Protein AF-A0A2I2FGB1-F1 (afdb_monomer_lite)

pLDDT: mean 71.8, std 16.74, range [34.5, 94.31]

Radius of gyration: 20.88 Å; chains: 1; bounding box: 56×45×46 Å

Foldseek 3Di:
DDDDDDDDPPPPPDPPALDDDPPRDDADWDQALVRHIDGDDPVRVVVVVVLVVVQVVCVVVVHPDDRDDPRPDPNPDDDDPDDDPDVVVVVVVVVPPDD

Secondary structure (DSSP, 8-state):
---------------S-SSPPTTS--S-EEE-TTSSEEEPPHHHHHHHHHHHHHHHHHHHTT--PPP--TT-----SS-PPP-PPPHHHHHHHHH----

Structure (mmCIF, N/CA/C/O backbone):
data_AF-A0A2I2FGB1-F1
#
_entry.id   AF-A0A2I2FGB1-F1
#
loop_
_atom_site.group_PDB
_atom_site.id
_atom_site.type_symbol
_atom_site.label_atom_id
_atom_site.label_alt_id
_atom_site.label_comp_id
_atom_site.label_asym_id
_atom_site.label_entity_id
_atom_site.label_seq_id
_atom_site.pdbx_PDB_ins_code
_atom_site.Cartn_x
_atom_site.Cartn_y
_atom_site.Cartn_z
_atom_site.occupancy
_atom_site.B_iso_or_equiv
_atom_site.auth_seq_id
_atom_site.auth_comp_id
_atom_site.auth_as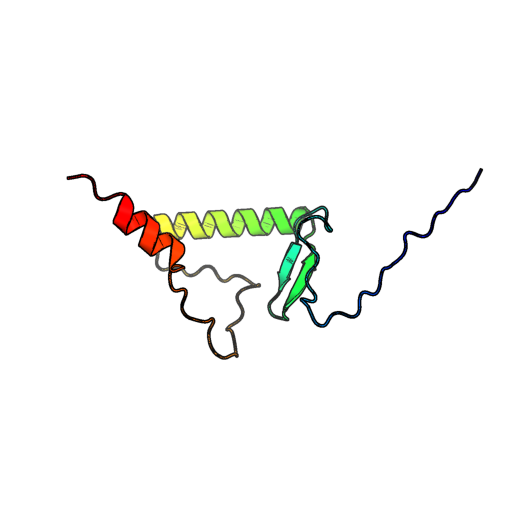ym_id
_atom_site.auth_atom_id
_atom_site.pdbx_PDB_model_num
ATOM 1 N N . MET A 1 1 ? 36.897 -5.596 -20.324 1.00 38.62 1 MET A N 1
ATOM 2 C CA . MET A 1 1 ? 35.875 -6.652 -20.180 1.00 38.62 1 MET A CA 1
ATOM 3 C C . MET A 1 1 ? 34.542 -5.966 -19.926 1.00 38.62 1 MET A C 1
ATOM 5 O O . MET A 1 1 ? 34.297 -5.559 -18.803 1.00 38.62 1 MET A O 1
ATOM 9 N N . LEU A 1 2 ? 33.739 -5.738 -20.966 1.00 42.34 2 LEU A N 1
ATOM 10 C CA . LEU A 1 2 ? 32.375 -5.214 -20.839 1.00 42.34 2 LEU A CA 1
ATOM 11 C C . LEU A 1 2 ? 31.452 -6.259 -21.465 1.00 42.34 2 LEU A C 1
ATOM 13 O O . LEU A 1 2 ? 31.461 -6.426 -22.680 1.00 42.34 2 LEU A O 1
ATOM 17 N N . SER A 1 3 ? 30.714 -6.992 -20.634 1.00 34.50 3 SER A N 1
ATOM 18 C CA . SER A 1 3 ? 29.647 -7.886 -21.084 1.00 34.50 3 SER A CA 1
ATOM 19 C C . SER A 1 3 ? 28.336 -7.330 -20.555 1.00 34.50 3 SER A C 1
ATOM 21 O O . SER A 1 3 ? 27.907 -7.663 -19.454 1.00 34.50 3 SER A O 1
ATOM 23 N N . THR A 1 4 ? 27.730 -6.426 -21.317 1.00 46.62 4 THR A N 1
ATOM 24 C CA . THR A 1 4 ? 26.358 -5.984 -21.073 1.00 46.62 4 THR A CA 1
ATOM 25 C C . THR A 1 4 ? 25.447 -6.931 -21.839 1.00 46.62 4 THR A C 1
ATOM 27 O O . THR A 1 4 ? 25.316 -6.823 -23.055 1.00 46.62 4 THR A O 1
ATOM 30 N N . SER A 1 5 ? 24.858 -7.894 -21.136 1.00 42.38 5 SER A N 1
ATOM 31 C CA . SER A 1 5 ?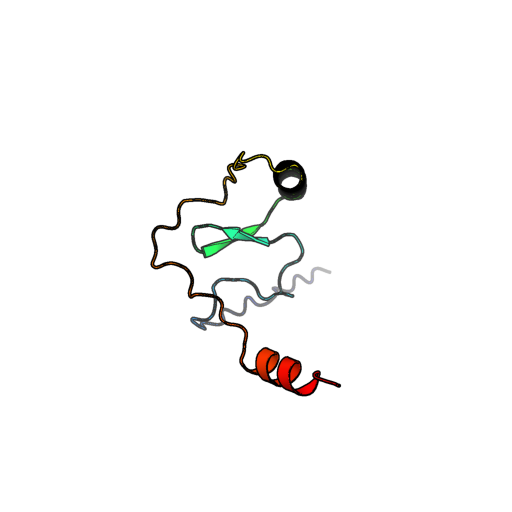 23.800 -8.737 -21.689 1.00 42.38 5 SER A CA 1
ATOM 32 C C . SER A 1 5 ? 22.484 -7.952 -21.663 1.00 42.38 5 SER A C 1
ATOM 34 O O . SER A 1 5 ? 22.061 -7.551 -20.577 1.00 42.38 5 SER A O 1
ATOM 36 N N . PRO A 1 6 ? 21.806 -7.721 -22.798 1.00 49.62 6 PRO A N 1
ATOM 37 C CA . PRO A 1 6 ? 20.429 -7.258 -22.772 1.00 49.62 6 PRO A CA 1
ATOM 38 C C . PRO A 1 6 ? 19.537 -8.448 -22.401 1.00 49.62 6 PRO A C 1
ATOM 40 O O . PRO A 1 6 ? 19.352 -9.365 -23.201 1.00 49.62 6 PRO A O 1
ATOM 43 N N . SER A 1 7 ? 19.004 -8.460 -21.175 1.00 43.84 7 SER A N 1
ATOM 44 C CA . SER A 1 7 ? 17.919 -9.380 -20.825 1.00 43.84 7 SER A CA 1
ATOM 45 C C . SER A 1 7 ? 16.722 -9.075 -21.718 1.00 43.84 7 SER A C 1
ATOM 47 O O . SER A 1 7 ? 16.147 -7.989 -21.691 1.00 43.84 7 SER A O 1
ATOM 49 N N . SER A 1 8 ? 16.399 -10.061 -22.542 1.00 41.62 8 SER A N 1
ATOM 50 C CA . SER A 1 8 ? 15.254 -10.151 -23.431 1.00 41.62 8 SER A CA 1
ATOM 51 C C . SER A 1 8 ? 13.955 -9.761 -22.722 1.00 41.62 8 SER A C 1
ATOM 53 O O . SER A 1 8 ? 13.437 -10.524 -21.910 1.00 41.62 8 SER A O 1
ATOM 55 N N . MET A 1 9 ? 13.406 -8.596 -23.074 1.00 46.56 9 MET A N 1
ATOM 56 C CA . MET A 1 9 ? 11.989 -8.294 -22.881 1.00 46.56 9 MET A CA 1
ATOM 57 C C . MET A 1 9 ? 11.196 -9.237 -23.786 1.00 46.56 9 MET A C 1
ATOM 59 O O . MET A 1 9 ? 11.011 -8.973 -24.973 1.00 46.56 9 MET A O 1
ATOM 63 N N . SER A 1 10 ? 10.759 -10.368 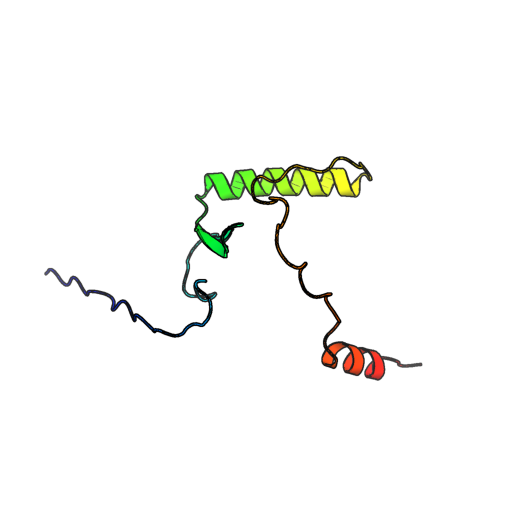-23.241 1.00 41.34 10 SER A N 1
ATOM 64 C CA . SER A 1 10 ? 9.727 -11.193 -23.854 1.00 41.34 10 SER A CA 1
ATOM 65 C C . SER A 1 10 ? 8.408 -10.426 -23.793 1.00 41.34 10 SER A C 1
ATOM 67 O O . SER A 1 10 ? 7.659 -10.487 -22.820 1.00 41.34 10 SER A O 1
ATOM 69 N N . THR A 1 11 ? 8.114 -9.685 -24.860 1.00 47.53 11 THR A N 1
ATOM 70 C CA . THR A 1 11 ? 6.779 -9.174 -25.178 1.00 47.53 11 THR A CA 1
ATOM 71 C C . THR A 1 11 ? 5.871 -10.344 -25.553 1.00 47.53 11 THR A C 1
ATOM 73 O O . THR A 1 11 ? 5.512 -10.551 -26.711 1.00 47.53 11 THR A O 1
ATOM 76 N N . SER A 1 12 ? 5.490 -11.137 -24.553 1.00 41.00 12 SER A N 1
ATOM 77 C CA . SER A 1 12 ? 4.406 -12.102 -24.688 1.00 41.00 12 SER A CA 1
ATOM 78 C C . SER A 1 12 ? 3.095 -11.332 -24.780 1.00 41.00 12 SER A C 1
ATOM 80 O O . SER A 1 12 ? 2.493 -10.941 -23.784 1.00 41.00 12 SER A O 1
ATOM 82 N N . THR A 1 13 ? 2.672 -11.100 -26.018 1.00 43.09 13 THR A N 1
ATOM 83 C CA . THR A 1 13 ? 1.327 -10.683 -26.410 1.00 43.09 13 THR A CA 1
ATOM 84 C C . THR A 1 13 ? 0.360 -11.816 -26.078 1.00 43.09 13 THR A C 1
ATOM 86 O O . THR A 1 13 ? -0.022 -12.627 -26.913 1.00 43.09 13 THR A O 1
ATOM 89 N N . ASN A 1 14 ? -0.011 -11.895 -24.808 1.00 40.94 14 ASN A N 1
ATOM 90 C CA . ASN A 1 14 ? -1.142 -12.665 -24.332 1.00 40.94 14 ASN A CA 1
ATOM 91 C C . ASN A 1 14 ? -2.022 -11.652 -23.602 1.00 40.94 14 ASN A C 1
ATOM 93 O O . ASN A 1 14 ? -1.532 -10.929 -22.738 1.00 40.94 14 ASN A O 1
ATOM 97 N N . MET A 1 15 ? -3.303 -11.552 -23.953 1.00 42.28 15 MET A N 1
ATOM 98 C CA . MET A 1 15 ? -4.287 -10.713 -23.248 1.00 42.28 15 MET A CA 1
ATOM 99 C C . MET A 1 15 ? -4.627 -11.348 -21.882 1.00 42.28 15 MET A C 1
ATOM 101 O O . MET A 1 15 ? -5.785 -11.587 -21.553 1.00 42.28 15 MET A O 1
ATOM 105 N N . ALA A 1 16 ? -3.594 -11.699 -21.119 1.00 45.09 16 ALA A N 1
ATOM 106 C CA . ALA A 1 16 ? -3.609 -12.427 -19.867 1.00 45.09 16 ALA A CA 1
ATOM 107 C C . ALA A 1 16 ? -2.876 -11.555 -18.846 1.00 45.09 16 ALA A C 1
ATOM 109 O O . ALA A 1 16 ? -1.656 -11.471 -18.882 1.00 45.09 16 ALA A O 1
ATOM 110 N N . SER A 1 17 ? -3.661 -10.860 -18.015 1.00 54.31 17 SER A N 1
ATOM 111 C CA . SER A 1 17 ? -3.255 -10.023 -16.875 1.00 54.31 17 SER A CA 1
ATOM 112 C C . SER A 1 17 ? -2.020 -9.138 -17.098 1.00 54.31 17 SER A C 1
ATOM 114 O O . SER A 1 17 ? -0.889 -9.599 -17.025 1.00 54.31 17 SER A O 1
ATOM 116 N N . THR A 1 18 ? -2.221 -7.823 -17.188 1.00 66.19 18 THR A N 1
ATOM 117 C CA . THR A 1 18 ? -1.180 -6.773 -17.085 1.00 66.19 18 THR A CA 1
ATOM 118 C C . THR A 1 18 ? -0.407 -6.769 -15.753 1.00 66.19 18 THR A C 1
ATOM 120 O O . THR A 1 18 ? 0.313 -5.820 -15.451 1.00 66.19 18 THR A O 1
ATOM 123 N N . LEU A 1 19 ? -0.586 -7.800 -14.929 1.00 73.69 19 LEU A N 1
ATOM 124 C CA . LEU A 1 19 ? 0.025 -7.958 -13.626 1.00 73.69 19 LEU A CA 1
ATOM 125 C C . LEU A 1 19 ? 1.264 -8.850 -13.761 1.00 73.69 19 LEU A C 1
ATOM 127 O O . LEU A 1 19 ? 1.170 -9.908 -14.389 1.00 73.69 19 LEU A O 1
ATOM 131 N N . PRO A 1 20 ? 2.404 -8.454 -13.171 1.00 74.56 20 PRO A N 1
ATOM 132 C CA . PRO A 1 20 ? 3.582 -9.306 -13.086 1.00 74.56 20 PRO A CA 1
ATOM 133 C C . PRO A 1 20 ? 3.238 -10.664 -12.467 1.00 74.56 20 PRO A C 1
ATOM 135 O O . PRO A 1 20 ? 2.400 -10.748 -11.562 1.00 74.56 20 PRO A O 1
ATOM 138 N N . GLY A 1 21 ? 3.897 -11.730 -12.924 1.00 78.44 21 GLY A N 1
ATOM 139 C CA . GLY A 1 21 ? 3.825 -13.016 -12.246 1.00 78.44 21 GLY A CA 1
ATOM 140 C C . GLY A 1 21 ? 4.403 -12.920 -10.832 1.00 78.44 21 GLY A C 1
ATOM 141 O O . GLY A 1 21 ? 5.228 -12.060 -10.531 1.00 78.44 21 GLY A O 1
ATOM 142 N N . TYR A 1 22 ? 3.988 -13.833 -9.950 1.00 76.69 22 TYR A N 1
ATOM 143 C CA . TYR A 1 22 ? 4.372 -13.817 -8.529 1.00 76.69 22 TYR A CA 1
ATOM 144 C C . TYR A 1 22 ? 5.894 -13.814 -8.297 1.00 76.69 22 TYR A C 1
ATOM 146 O O . TYR A 1 22 ? 6.365 -13.222 -7.334 1.00 76.69 22 TYR A O 1
ATOM 154 N N . ASN A 1 23 ? 6.659 -14.456 -9.187 1.00 83.31 23 ASN A N 1
ATOM 155 C CA . ASN A 1 23 ? 8.119 -14.555 -9.090 1.00 83.31 23 ASN A CA 1
ATOM 156 C C . ASN A 1 23 ? 8.868 -13.516 -9.941 1.00 83.31 23 ASN A C 1
ATOM 158 O O . ASN A 1 23 ? 10.096 -13.494 -9.918 1.00 83.31 23 ASN A O 1
ATOM 162 N N . ASP A 1 24 ? 8.159 -12.674 -10.695 1.00 81.00 24 ASP A N 1
ATOM 163 C CA . ASP A 1 24 ? 8.777 -11.752 -11.658 1.00 81.00 24 ASP A CA 1
ATOM 164 C C . ASP A 1 24 ? 9.165 -10.409 -11.019 1.00 81.00 24 ASP A C 1
ATOM 166 O O . ASP A 1 24 ? 9.777 -9.557 -11.663 1.00 81.00 24 ASP A O 1
ATOM 170 N N . VAL A 1 25 ? 8.811 -10.205 -9.748 1.00 79.69 25 VAL A N 1
ATOM 171 C CA . VAL A 1 25 ? 8.998 -8.946 -9.027 1.00 79.69 25 VAL A CA 1
ATOM 172 C C . VAL A 1 25 ? 9.618 -9.176 -7.658 1.00 79.69 25 VAL A C 1
ATOM 174 O O . VAL A 1 25 ? 9.179 -10.011 -6.876 1.00 79.69 25 VAL A O 1
ATOM 177 N N . SER A 1 26 ? 10.665 -8.404 -7.373 1.00 74.94 26 SER A N 1
ATOM 178 C CA . SER A 1 26 ? 11.286 -8.308 -6.053 1.00 74.94 26 SER A CA 1
ATOM 179 C C . SER A 1 26 ? 10.806 -7.018 -5.386 1.00 74.94 26 SER A C 1
ATOM 181 O O . SER A 1 26 ? 11.077 -5.937 -5.903 1.00 74.94 26 SER A O 1
ATOM 183 N N . GLY A 1 27 ? 10.087 -7.128 -4.267 1.00 83.25 27 GLY A N 1
ATOM 184 C CA . GLY A 1 27 ? 9.531 -5.991 -3.517 1.00 83.25 27 GLY A CA 1
ATOM 185 C C . GLY A 1 27 ? 8.003 -6.016 -3.399 1.00 83.25 27 GLY A C 1
ATOM 186 O O . GLY A 1 27 ? 7.340 -6.902 -3.939 1.00 83.25 27 GLY A O 1
ATOM 187 N N . ALA A 1 28 ? 7.441 -5.050 -2.670 1.00 86.25 28 ALA A N 1
ATOM 188 C CA . ALA A 1 28 ? 6.001 -4.944 -2.466 1.00 86.25 28 ALA A CA 1
ATOM 189 C C . ALA A 1 28 ? 5.308 -4.311 -3.683 1.00 86.25 28 ALA A C 1
ATOM 191 O O . ALA A 1 28 ? 5.496 -3.134 -4.001 1.00 86.25 28 ALA A O 1
ATOM 192 N N . VAL A 1 29 ? 4.473 -5.107 -4.352 1.00 88.38 29 VAL A N 1
ATOM 193 C CA . VAL A 1 29 ? 3.645 -4.677 -5.483 1.00 88.38 29 VAL A CA 1
ATOM 194 C C . VAL A 1 29 ? 2.183 -4.853 -5.117 1.00 88.38 29 VAL A C 1
ATOM 196 O O . VAL A 1 29 ? 1.771 -5.909 -4.635 1.00 88.38 29 VAL A O 1
ATOM 199 N N . ILE A 1 30 ? 1.391 -3.820 -5.372 1.00 86.69 30 ILE A N 1
ATOM 200 C CA . ILE A 1 30 ? -0.063 -3.862 -5.235 1.00 86.69 30 ILE A CA 1
ATOM 201 C C . ILE A 1 30 ? -0.722 -3.629 -6.589 1.00 86.69 30 ILE A C 1
ATOM 203 O O . ILE A 1 30 ? -0.099 -3.127 -7.520 1.00 86.69 30 ILE A O 1
ATOM 207 N N . VAL A 1 31 ? -2.005 -3.959 -6.688 1.00 83.50 31 VAL A N 1
ATOM 208 C CA . VAL A 1 31 ? -2.839 -3.542 -7.817 1.00 83.50 31 VAL A CA 1
ATOM 209 C C . VAL A 1 31 ? -3.575 -2.281 -7.400 1.00 83.50 31 VAL A C 1
ATOM 211 O O . VAL A 1 31 ? -4.308 -2.306 -6.410 1.00 83.50 31 VAL A O 1
ATOM 214 N N . ASP A 1 32 ? -3.356 -1.186 -8.120 1.00 80.62 32 ASP A N 1
ATOM 215 C CA . ASP A 1 32 ? -4.046 0.071 -7.844 1.00 80.62 32 ASP A CA 1
ATOM 216 C C . ASP A 1 32 ? -5.469 0.067 -8.438 1.00 80.62 32 ASP A C 1
ATOM 218 O O . ASP A 1 32 ? -5.863 -0.837 -9.181 1.00 80.62 32 ASP A O 1
ATOM 222 N N . TRP A 1 33 ? -6.272 1.082 -8.116 1.00 74.69 33 TRP A N 1
ATOM 223 C CA . TRP A 1 33 ? -7.667 1.209 -8.565 1.00 74.69 33 TRP A CA 1
ATOM 224 C C . TRP A 1 33 ? -7.832 1.171 -10.094 1.00 74.69 33 TRP A C 1
ATOM 226 O O . TRP A 1 33 ? -8.894 0.800 -10.592 1.00 74.69 33 TRP A O 1
ATOM 236 N N . ASN A 1 34 ? -6.797 1.555 -10.844 1.00 78.12 34 ASN A N 1
ATOM 237 C CA . ASN A 1 34 ? -6.763 1.520 -12.308 1.00 78.12 34 ASN A CA 1
ATOM 238 C C . ASN A 1 34 ? -6.445 0.119 -12.873 1.00 78.12 34 ASN A C 1
ATOM 240 O O . ASN A 1 34 ? -6.357 -0.041 -14.089 1.00 78.12 34 ASN A O 1
ATOM 244 N N . GLY A 1 35 ? -6.267 -0.889 -12.012 1.00 77.56 35 GLY A N 1
ATOM 245 C CA . GLY A 1 35 ? -5.926 -2.258 -12.395 1.00 77.56 35 GLY A CA 1
ATOM 246 C C . GLY A 1 35 ? -4.462 -2.449 -12.800 1.00 77.56 35 GLY A C 1
ATOM 247 O O . GLY A 1 35 ? -4.103 -3.527 -13.279 1.00 77.56 35 GLY A O 1
ATOM 248 N N . LEU A 1 36 ? -3.619 -1.427 -12.630 1.00 82.62 36 LEU A N 1
ATOM 249 C CA . LEU A 1 36 ? -2.199 -1.481 -12.953 1.00 82.62 36 LEU A CA 1
ATOM 250 C C . LEU A 1 36 ? -1.367 -1.819 -11.709 1.00 82.62 36 LEU A C 1
ATOM 252 O O . LEU A 1 36 ? -1.754 -1.475 -10.587 1.00 82.62 36 LEU A O 1
ATOM 256 N N . PRO A 1 37 ? -0.221 -2.495 -11.890 1.00 85.94 37 PRO A N 1
ATOM 257 C CA . PRO A 1 37 ? 0.708 -2.736 -10.799 1.00 85.94 37 PRO A CA 1
ATOM 258 C C . PRO A 1 37 ? 1.313 -1.410 -10.318 1.00 85.94 37 PRO A C 1
ATOM 260 O O . PRO A 1 37 ? 1.847 -0.635 -11.112 1.00 85.94 37 PRO A O 1
ATOM 263 N N . HIS A 1 38 ? 1.260 -1.173 -9.010 1.00 86.75 38 HIS A N 1
ATOM 264 C CA . HIS A 1 38 ? 1.926 -0.066 -8.331 1.00 86.75 38 HIS A CA 1
ATOM 265 C C . HIS A 1 38 ? 3.002 -0.622 -7.401 1.00 86.75 38 HIS A C 1
ATOM 267 O O . HIS A 1 38 ? 2.733 -1.473 -6.549 1.00 86.75 38 HIS A O 1
ATOM 273 N N . PHE A 1 39 ? 4.231 -0.161 -7.607 1.00 89.88 39 PHE A N 1
ATOM 274 C CA . PHE A 1 39 ? 5.407 -0.584 -6.857 1.00 89.88 39 PHE A CA 1
ATOM 275 C C . PHE A 1 39 ? 5.607 0.367 -5.691 1.00 89.88 39 PHE A C 1
ATOM 277 O O . PHE A 1 39 ? 5.802 1.564 -5.898 1.00 89.88 39 PHE A O 1
ATOM 284 N N . LEU A 1 40 ? 5.567 -0.173 -4.479 1.00 89.62 40 LEU A N 1
ATOM 285 C CA . LEU A 1 40 ? 5.728 0.631 -3.281 1.00 89.62 40 LEU A CA 1
ATOM 286 C C . LEU A 1 40 ? 7.209 0.908 -3.033 1.00 89.62 40 LEU A C 1
ATOM 288 O O . LEU A 1 40 ? 8.061 0.028 -3.177 1.00 89.62 40 LEU A O 1
ATOM 292 N N . SER A 1 41 ? 7.516 2.134 -2.617 1.00 92.25 41 SER A N 1
ATOM 293 C CA . SER A 1 41 ? 8.813 2.409 -1.991 1.00 92.25 41 SER A CA 1
ATOM 294 C C . SER A 1 41 ? 8.879 1.770 -0.591 1.00 92.25 41 SER A C 1
ATOM 296 O O . SER A 1 41 ? 7.829 1.582 0.026 1.00 92.25 41 SER A O 1
ATOM 298 N N . PRO A 1 42 ? 10.074 1.483 -0.036 1.00 92.56 42 PRO A N 1
ATOM 299 C CA . PRO A 1 42 ? 10.191 0.919 1.313 1.00 92.56 42 PRO A CA 1
ATOM 300 C C . PRO A 1 42 ? 9.469 1.748 2.386 1.00 92.56 42 PRO A C 1
ATOM 302 O O . PRO A 1 42 ? 8.777 1.196 3.234 1.00 92.56 42 PRO A O 1
ATOM 305 N N . GLN A 1 43 ? 9.560 3.081 2.303 1.00 93.94 43 GLN A N 1
ATOM 306 C CA . GLN A 1 43 ? 8.858 3.975 3.229 1.00 93.94 43 GLN A CA 1
ATOM 307 C C . GLN A 1 43 ? 7.337 3.896 3.055 1.00 93.94 43 GLN A C 1
ATOM 309 O O . GLN A 1 43 ? 6.598 3.828 4.030 1.00 93.94 43 GLN A O 1
ATOM 314 N N . GLU A 1 44 ? 6.860 3.871 1.808 1.00 91.38 44 GLU A N 1
ATOM 315 C CA . GLU A 1 44 ? 5.429 3.762 1.515 1.00 91.38 44 GLU A CA 1
ATOM 316 C C . GLU A 1 44 ? 4.846 2.432 2.013 1.00 91.38 44 GLU A C 1
ATOM 318 O O . GLU A 1 44 ? 3.721 2.392 2.512 1.00 91.38 44 GLU A O 1
ATOM 323 N N . GLU A 1 45 ? 5.603 1.338 1.910 1.00 92.06 45 GLU A N 1
ATOM 324 C CA . GLU A 1 45 ? 5.219 0.042 2.470 1.00 92.06 45 GLU A CA 1
ATOM 325 C C . GLU A 1 45 ? 5.066 0.108 3.999 1.00 92.06 45 GLU A C 1
ATOM 327 O O . GLU A 1 45 ? 4.048 -0.344 4.537 1.00 92.06 45 GLU A O 1
ATOM 332 N N . GLU A 1 46 ? 6.032 0.710 4.697 1.00 94.25 46 GLU A N 1
ATOM 333 C CA . GLU A 1 46 ? 5.991 0.889 6.153 1.00 94.25 46 GLU A CA 1
ATOM 334 C C . GLU A 1 46 ? 4.805 1.752 6.596 1.00 94.25 46 GLU A C 1
ATOM 336 O O . GLU A 1 46 ? 4.044 1.356 7.487 1.00 94.25 46 GLU A O 1
ATOM 341 N N . ASP A 1 47 ? 4.591 2.889 5.938 1.00 92.62 47 ASP A N 1
ATOM 342 C CA . ASP A 1 47 ? 3.502 3.811 6.258 1.00 92.62 47 ASP A CA 1
ATOM 343 C C . ASP A 1 47 ? 2.137 3.120 6.111 1.00 92.62 47 ASP A C 1
ATOM 345 O O . ASP A 1 47 ? 1.267 3.205 6.989 1.00 92.62 47 ASP A O 1
ATOM 349 N N . ARG A 1 48 ? 1.958 2.354 5.026 1.00 90.25 48 ARG A N 1
ATOM 350 C CA . ARG A 1 48 ? 0.734 1.578 4.778 1.00 90.25 48 ARG A CA 1
ATOM 351 C C . ARG A 1 48 ? 0.531 0.483 5.816 1.00 90.25 48 ARG A C 1
ATOM 353 O O . ARG A 1 48 ? -0.604 0.252 6.239 1.00 90.25 48 ARG A O 1
ATOM 360 N N . LYS A 1 49 ? 1.605 -0.182 6.242 1.00 91.94 49 LYS A N 1
ATOM 361 C CA . LYS A 1 49 ? 1.549 -1.200 7.295 1.00 91.94 49 LYS A CA 1
ATOM 362 C C . LYS A 1 49 ? 1.071 -0.596 8.614 1.00 91.94 49 LYS A C 1
ATOM 364 O O . LYS A 1 49 ? 0.138 -1.128 9.212 1.00 91.94 49 LYS A O 1
ATOM 369 N N . ILE A 1 50 ? 1.636 0.537 9.030 1.00 94.31 50 ILE A N 1
ATOM 370 C CA . ILE A 1 50 ? 1.240 1.234 10.265 1.00 94.31 50 ILE A CA 1
ATOM 371 C C . ILE A 1 50 ? -0.236 1.650 10.202 1.00 94.31 50 ILE A C 1
ATOM 373 O O . ILE A 1 50 ? -0.984 1.456 11.168 1.00 94.31 50 ILE A O 1
ATOM 377 N N . GLN A 1 51 ? -0.681 2.179 9.058 1.00 91.06 51 GLN A N 1
ATOM 378 C CA . GLN A 1 51 ? -2.077 2.561 8.853 1.00 91.06 51 GLN A CA 1
ATOM 379 C C . GLN A 1 51 ? -3.019 1.354 8.968 1.00 91.06 51 GLN A C 1
ATOM 381 O O . GLN A 1 51 ? -4.043 1.432 9.652 1.00 91.06 51 GLN A O 1
ATOM 386 N N . LEU A 1 52 ? -2.659 0.227 8.347 1.00 91.19 52 LEU A N 1
ATOM 387 C CA . LEU A 1 52 ? -3.443 -1.004 8.406 1.00 91.19 52 LEU A CA 1
ATOM 388 C C . LEU A 1 52 ? -3.503 -1.572 9.829 1.00 91.19 52 LEU A C 1
ATOM 390 O O . LEU A 1 52 ? -4.581 -1.925 10.301 1.00 91.19 52 LEU A O 1
ATOM 394 N N . GLU A 1 53 ? -2.377 -1.629 10.539 1.00 93.31 53 GLU A N 1
ATOM 395 C CA . GLU A 1 53 ? -2.327 -2.117 11.922 1.00 93.31 53 GLU A CA 1
ATOM 396 C C . GLU A 1 53 ? -3.205 -1.280 12.854 1.00 93.31 53 GLU A C 1
ATOM 398 O O . GLU A 1 53 ? -3.913 -1.820 13.710 1.00 93.31 53 GLU A O 1
ATOM 403 N N . ARG A 1 54 ? -3.199 0.046 12.677 1.00 91.25 54 ARG A N 1
ATOM 404 C CA . ARG A 1 54 ? -4.091 0.944 13.408 1.00 91.25 54 ARG A CA 1
ATOM 405 C C . ARG A 1 54 ? -5.559 0.645 13.103 1.00 91.25 54 ARG A C 1
ATOM 407 O O . ARG A 1 54 ? -6.328 0.468 14.046 1.00 91.25 54 ARG A O 1
ATOM 414 N N . ALA A 1 55 ? -5.919 0.533 11.826 1.00 89.75 55 ALA A N 1
ATOM 415 C CA . ALA A 1 55 ? -7.281 0.222 11.393 1.00 89.75 55 ALA A CA 1
ATOM 416 C C . ALA A 1 55 ? -7.780 -1.110 11.974 1.00 89.75 55 ALA A C 1
ATOM 418 O O . ALA A 1 55 ? -8.890 -1.201 12.500 1.00 89.75 55 ALA A O 1
ATOM 419 N N . VAL A 1 56 ? -6.936 -2.146 11.936 1.00 91.31 56 VAL A N 1
ATOM 420 C CA . VAL A 1 56 ? -7.242 -3.465 12.504 1.00 91.31 56 VAL A CA 1
ATOM 421 C C . VAL A 1 56 ? -7.455 -3.363 14.009 1.00 91.31 56 VAL A C 1
ATOM 423 O O . VAL A 1 56 ? -8.447 -3.883 14.514 1.00 91.31 56 VAL A O 1
ATOM 426 N N . ARG A 1 57 ? -6.575 -2.663 14.734 1.00 90.94 57 ARG A N 1
ATOM 427 C CA . ARG A 1 57 ? -6.703 -2.487 16.187 1.00 90.94 57 ARG A CA 1
ATOM 428 C C . ARG A 1 57 ? -8.000 -1.773 16.559 1.00 90.94 57 ARG A C 1
ATOM 430 O O . ARG A 1 57 ? -8.717 -2.239 17.440 1.00 90.94 57 ARG A O 1
ATOM 437 N N . GLU A 1 58 ? -8.320 -0.675 15.878 1.00 90.50 58 GLU A N 1
ATOM 438 C CA . GLU A 1 58 ? -9.563 0.072 16.099 1.00 90.50 58 GLU A CA 1
ATOM 439 C C . GLU A 1 58 ? -10.795 -0.805 15.818 1.00 90.50 58 GLU A C 1
ATOM 441 O O . GLU A 1 58 ? -11.733 -0.844 16.618 1.00 90.50 58 GLU A O 1
ATOM 446 N N . ARG A 1 59 ? -10.759 -1.596 14.738 1.00 87.31 59 ARG A N 1
ATOM 447 C CA . ARG A 1 59 ? -11.822 -2.549 14.401 1.00 87.31 59 ARG A CA 1
ATOM 448 C C . ARG A 1 59 ? -11.972 -3.657 15.444 1.00 87.31 59 ARG A C 1
ATOM 450 O O . ARG A 1 59 ? -13.098 -4.024 15.772 1.00 87.31 59 ARG A O 1
ATOM 457 N N . MET A 1 60 ? -10.864 -4.185 15.966 1.00 90.00 60 MET A N 1
ATOM 458 C CA . MET A 1 60 ? -10.866 -5.207 17.021 1.00 90.00 60 MET A CA 1
ATOM 459 C C . MET A 1 60 ? -11.432 -4.680 18.345 1.00 90.00 60 MET A C 1
ATOM 461 O O . MET A 1 60 ? -12.044 -5.443 19.085 1.00 90.00 60 MET A O 1
ATOM 465 N N . LEU A 1 61 ? -11.291 -3.381 18.617 1.00 91.31 61 LEU A N 1
ATOM 466 C CA . LEU A 1 61 ? -11.919 -2.696 19.754 1.00 91.31 61 LEU A CA 1
ATOM 467 C C . LEU A 1 61 ? -13.416 -2.402 19.535 1.00 91.31 61 LEU A C 1
ATOM 469 O O . LEU A 1 61 ? -14.070 -1.839 20.410 1.00 91.31 61 LEU A O 1
ATOM 473 N N . GLY A 1 62 ? -13.976 -2.780 18.382 1.00 88.69 62 GLY A N 1
ATOM 474 C CA . GLY A 1 62 ? -15.385 -2.570 18.057 1.00 88.69 62 GLY A CA 1
ATOM 475 C C . GLY A 1 62 ? -15.722 -1.140 17.637 1.00 88.69 62 GLY A C 1
ATOM 476 O O . GLY A 1 62 ? -16.902 -0.797 17.556 1.00 88.69 62 GLY A O 1
ATOM 477 N N . HIS A 1 63 ? -14.725 -0.300 17.347 1.00 81.50 63 HIS A N 1
ATOM 478 C CA . HIS A 1 63 ? -14.988 1.041 16.841 1.00 81.50 63 HIS A CA 1
ATOM 479 C C . HIS A 1 63 ? -15.587 0.967 15.426 1.00 81.50 63 HIS A C 1
ATOM 481 O O . HIS A 1 63 ? -15.169 0.167 14.584 1.00 81.50 63 HIS A O 1
ATOM 487 N N . SER A 1 64 ? -16.597 1.800 15.159 1.00 74.44 64 SER A N 1
ATOM 488 C CA . SER A 1 64 ? -17.210 1.938 13.832 1.00 74.44 64 SER A CA 1
ATOM 489 C C . SER A 1 64 ? -16.396 2.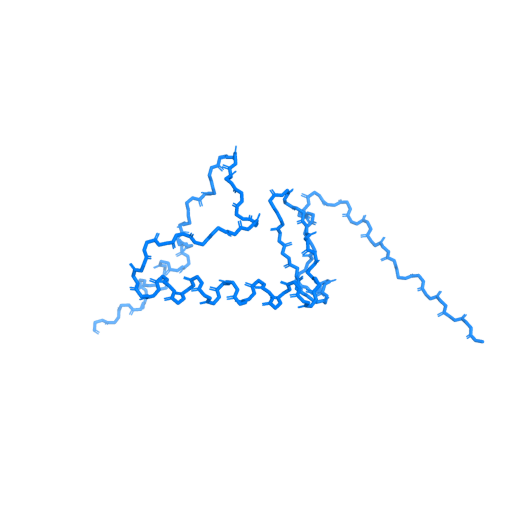822 12.885 1.00 74.44 64 SER A C 1
ATOM 491 O O . SER A 1 64 ? -16.817 3.020 11.745 1.00 74.44 64 SER A O 1
ATOM 493 N N . THR A 1 65 ? -15.255 3.358 13.331 1.00 75.81 65 THR A N 1
ATOM 494 C CA . THR A 1 65 ? -14.403 4.225 12.520 1.00 75.81 65 THR A CA 1
ATOM 495 C C . THR A 1 65 ? -13.931 3.464 11.288 1.00 75.81 65 THR A C 1
ATOM 497 O O . THR A 1 65 ? -13.253 2.440 11.391 1.00 75.81 65 THR A O 1
ATOM 500 N N . ARG A 1 66 ? -14.311 3.956 10.108 1.00 73.88 66 ARG A N 1
ATOM 501 C CA . ARG A 1 66 ? -13.740 3.490 8.848 1.00 73.88 66 ARG A CA 1
ATOM 502 C C . ARG A 1 66 ? -12.424 4.231 8.661 1.00 73.88 66 ARG A C 1
ATOM 504 O O . ARG A 1 66 ? -12.400 5.457 8.693 1.00 73.88 66 ARG A O 1
ATOM 511 N N . THR A 1 67 ? -11.329 3.493 8.536 1.00 77.94 67 THR A N 1
ATOM 512 C CA . THR A 1 67 ? -10.059 4.087 8.125 1.00 77.94 67 THR A CA 1
ATOM 513 C C . THR A 1 67 ? -10.126 4.322 6.626 1.00 77.94 67 THR A C 1
ATOM 515 O O . THR A 1 67 ? -10.306 3.369 5.874 1.00 77.94 67 THR A O 1
ATOM 518 N N . ASP A 1 68 ? -10.001 5.577 6.205 1.00 79.19 68 ASP A N 1
ATOM 519 C CA . ASP A 1 68 ? -9.983 5.921 4.788 1.00 79.19 68 ASP A CA 1
ATOM 520 C C . ASP A 1 68 ? -8.628 5.539 4.195 1.00 79.19 68 ASP A C 1
ATOM 522 O O . ASP A 1 68 ? -7.590 6.145 4.484 1.00 79.19 68 ASP A O 1
ATOM 526 N N . PHE A 1 69 ? -8.635 4.504 3.365 1.00 79.56 69 PHE A N 1
ATOM 527 C CA . PHE A 1 69 ? -7.465 4.109 2.608 1.00 79.56 69 PHE A CA 1
ATOM 528 C C . PHE A 1 69 ? -7.454 4.827 1.261 1.00 79.56 69 PHE A C 1
ATOM 530 O O . PHE A 1 69 ? -8.423 4.795 0.512 1.00 79.56 69 PHE A O 1
ATOM 537 N N . THR A 1 70 ? -6.329 5.437 0.899 1.00 71.25 70 THR A N 1
ATOM 538 C CA . THR A 1 70 ? -6.187 6.158 -0.381 1.00 71.25 70 THR A CA 1
ATOM 539 C C . THR A 1 70 ? -6.340 5.251 -1.607 1.00 71.25 70 THR A C 1
ATOM 541 O O . THR A 1 70 ? -6.765 5.715 -2.665 1.00 71.25 70 THR A O 1
ATOM 544 N N . TRP A 1 71 ? -6.036 3.958 -1.455 1.00 70.19 71 TRP A N 1
ATOM 545 C CA . TRP A 1 71 ? -6.251 2.913 -2.462 1.00 70.19 71 TRP A CA 1
ATOM 546 C C . TRP A 1 71 ? -7.696 2.387 -2.490 1.00 70.19 71 TRP A C 1
ATOM 548 O O . TRP A 1 71 ? -8.106 1.742 -3.452 1.00 70.19 71 TRP A O 1
ATOM 558 N N . GLU A 1 72 ? -8.497 2.677 -1.465 1.00 69.44 72 GLU A N 1
ATOM 559 C CA . GLU A 1 72 ? -9.918 2.348 -1.409 1.00 69.44 72 GLU A CA 1
ATOM 560 C C . GLU A 1 72 ? -10.723 3.485 -2.056 1.00 69.44 72 GLU A C 1
ATOM 562 O O . GLU A 1 72 ? -11.332 4.320 -1.393 1.00 69.44 72 GLU A O 1
ATOM 567 N N . ARG A 1 73 ? -10.724 3.557 -3.391 1.00 68.00 73 ARG A N 1
ATOM 568 C CA . ARG A 1 73 ? -11.697 4.401 -4.103 1.00 68.00 73 ARG A CA 1
ATOM 569 C C . ARG A 1 73 ? -13.020 3.651 -4.271 1.00 68.00 73 ARG A C 1
ATOM 571 O O . ARG A 1 73 ? -13.001 2.432 -4.447 1.00 68.00 73 ARG A O 1
ATOM 578 N N . PRO A 1 74 ? -14.174 4.350 -4.246 1.00 62.81 74 PRO A N 1
ATOM 579 C CA . PRO A 1 74 ? -15.461 3.721 -4.507 1.00 62.81 74 PRO A CA 1
ATOM 580 C C . PRO A 1 74 ? -15.412 3.046 -5.876 1.00 62.81 74 PRO A C 1
ATOM 582 O O . PRO A 1 74 ? -15.232 3.696 -6.905 1.00 62.81 74 PRO A O 1
ATOM 585 N N . TYR A 1 75 ? -15.526 1.722 -5.867 1.00 61.34 75 TYR A N 1
ATOM 586 C CA . TYR A 1 75 ? -15.528 0.911 -7.070 1.00 61.34 75 TYR A CA 1
ATOM 587 C C . TYR A 1 75 ? -16.744 1.285 -7.929 1.00 61.34 75 TYR A C 1
ATOM 589 O O . TYR A 1 75 ? -17.883 1.114 -7.501 1.00 61.34 75 TYR A O 1
ATOM 597 N N . GLN A 1 76 ? -16.506 1.817 -9.131 1.00 63.34 76 GLN A N 1
ATOM 598 C CA . GLN A 1 76 ? -17.556 2.276 -10.056 1.00 63.34 76 GLN A CA 1
ATOM 599 C C . GLN A 1 76 ? -18.031 1.181 -11.037 1.00 63.34 76 GLN A C 1
ATOM 601 O O . GLN A 1 76 ? -18.736 1.480 -11.996 1.00 63.34 76 GLN A O 1
ATOM 606 N N . GLY A 1 77 ? -17.639 -0.082 -10.833 1.00 66.12 77 GLY A N 1
ATOM 607 C CA . GLY A 1 77 ? -17.983 -1.205 -11.715 1.00 66.12 77 GLY A CA 1
ATOM 608 C C . GLY A 1 77 ? -19.099 -2.114 -11.184 1.00 66.12 77 GLY A C 1
ATOM 609 O O . GLY A 1 77 ? -19.618 -1.935 -10.081 1.00 66.12 77 GLY A O 1
ATOM 610 N N . THR A 1 78 ? -19.444 -3.152 -11.953 1.00 64.94 78 THR A N 1
ATOM 611 C CA . THR A 1 78 ? -20.289 -4.266 -11.486 1.00 64.94 78 THR A CA 1
ATOM 612 C C . THR A 1 78 ? -19.558 -5.014 -10.377 1.00 64.94 78 THR A C 1
ATOM 614 O O . THR A 1 78 ? -18.477 -5.536 -10.635 1.00 64.94 78 THR A O 1
ATOM 617 N N . GLY A 1 79 ? -20.098 -5.008 -9.152 1.00 64.56 79 GLY A N 1
ATOM 618 C CA . GLY A 1 79 ? -19.425 -5.524 -7.952 1.00 64.56 79 GLY A CA 1
ATOM 619 C C . GLY A 1 79 ? -18.721 -6.870 -8.153 1.00 64.56 79 GLY A C 1
ATOM 620 O O . GLY A 1 79 ? -19.167 -7.697 -8.951 1.00 64.56 79 GLY A O 1
ATOM 621 N N . LEU A 1 80 ? -17.617 -7.083 -7.423 1.00 69.44 80 LEU A N 1
ATOM 622 C CA . LEU A 1 80 ? -16.868 -8.341 -7.476 1.00 69.44 80 LEU A CA 1
ATOM 623 C C . LEU A 1 80 ? -17.826 -9.535 -7.314 1.00 69.44 80 LEU A C 1
ATOM 625 O O . LEU A 1 80 ? -18.733 -9.474 -6.475 1.00 69.44 80 LEU A O 1
ATOM 629 N N . PRO A 1 81 ? -17.643 -10.617 -8.093 1.00 73.81 81 PRO A N 1
ATOM 630 C CA . PRO A 1 81 ? -18.509 -11.780 -8.004 1.00 73.81 81 PRO A CA 1
ATOM 631 C C . PRO A 1 81 ? -18.526 -12.302 -6.569 1.00 73.81 81 PRO A C 1
ATOM 633 O O . PRO A 1 81 ? -17.495 -12.358 -5.894 1.00 73.81 81 PRO A O 1
ATOM 636 N N . GLN A 1 82 ? -19.713 -12.680 -6.100 1.00 72.69 82 GLN A N 1
ATOM 637 C CA . GLN A 1 82 ? -19.878 -13.206 -4.754 1.00 72.69 82 GLN A CA 1
ATOM 638 C C . GLN A 1 82 ? -18.965 -14.423 -4.570 1.00 72.69 82 GLN A C 1
ATOM 640 O O . GLN A 1 82 ? -19.059 -15.406 -5.307 1.00 72.69 82 GLN A O 1
ATOM 645 N N . TYR A 1 83 ? -18.078 -14.355 -3.576 1.00 71.44 83 TYR A N 1
ATOM 646 C CA . TYR A 1 83 ? -17.141 -15.434 -3.289 1.00 71.44 83 TYR A CA 1
ATOM 647 C C . TYR A 1 83 ? -17.919 -16.667 -2.807 1.00 71.44 83 TYR A C 1
ATOM 649 O O . TYR A 1 83 ? -18.336 -16.752 -1.652 1.00 71.44 83 TYR A O 1
ATOM 657 N N . SER A 1 84 ? -18.144 -17.635 -3.694 1.00 74.94 84 SER A N 1
ATOM 658 C CA . SER A 1 84 ? -18.679 -18.943 -3.319 1.00 74.94 84 SER A CA 1
ATOM 659 C C . SER A 1 84 ? -17.516 -19.891 -3.014 1.00 74.94 84 SER A C 1
ATOM 661 O O . SER A 1 84 ? -16.597 -19.981 -3.833 1.00 74.94 84 SER A O 1
ATOM 663 N N . PRO A 1 85 ? -17.519 -20.626 -1.886 1.00 71.38 85 PRO A N 1
ATOM 664 C CA . PRO A 1 85 ? -16.510 -21.645 -1.634 1.00 71.38 85 PRO A CA 1
ATOM 665 C C . PRO A 1 85 ? -16.453 -22.628 -2.804 1.00 71.38 85 PRO A C 1
ATOM 667 O O . PRO A 1 85 ? -17.488 -23.152 -3.226 1.00 71.38 85 PRO A O 1
ATOM 670 N N . THR A 1 86 ? -15.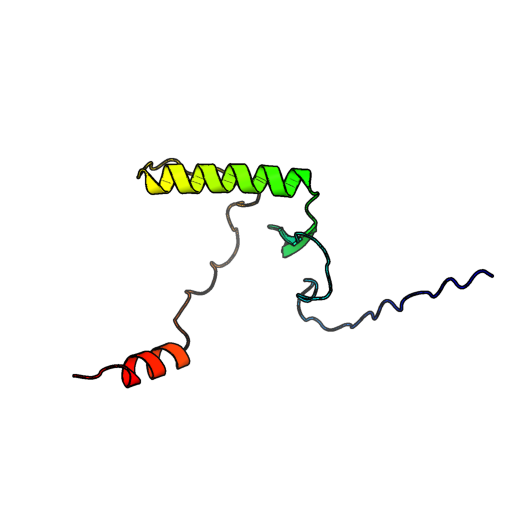250 -22.897 -3.308 1.00 72.12 86 THR A N 1
ATOM 671 C CA . THR A 1 86 ? -15.040 -23.890 -4.363 1.00 72.12 86 THR A CA 1
ATOM 672 C C . THR A 1 86 ? -15.668 -25.227 -3.958 1.00 72.12 86 THR A C 1
ATOM 674 O O . THR A 1 86 ? -15.637 -25.625 -2.787 1.00 72.12 86 THR A O 1
ATOM 677 N N . GLN A 1 87 ? -16.269 -25.940 -4.917 1.00 64.19 87 GLN A N 1
ATOM 678 C CA . GLN A 1 87 ? -16.922 -27.230 -4.648 1.00 64.19 87 GLN A CA 1
ATOM 679 C C . GLN A 1 87 ? -15.969 -28.240 -3.977 1.00 64.19 87 GLN A C 1
ATOM 681 O O . GLN A 1 87 ? -16.412 -29.054 -3.168 1.00 64.19 87 GLN A O 1
ATOM 686 N N . GLU A 1 88 ? -14.663 -28.123 -4.238 1.00 61.47 88 GLU A N 1
ATOM 687 C CA . GLU A 1 88 ? -13.568 -28.842 -3.572 1.00 61.47 88 GLU A CA 1
ATOM 688 C C . GLU A 1 88 ? -13.643 -28.730 -2.035 1.00 61.47 88 GLU A C 1
ATOM 690 O O . GLU A 1 88 ? -13.638 -29.738 -1.320 1.00 61.47 88 GLU A O 1
ATOM 695 N N . ARG A 1 89 ? -13.825 -27.508 -1.507 1.00 62.28 89 ARG A N 1
ATOM 696 C CA . ARG A 1 89 ? -13.956 -27.254 -0.061 1.00 62.28 89 ARG A CA 1
ATOM 697 C C . ARG A 1 89 ? -15.217 -27.891 0.520 1.00 62.28 89 ARG A C 1
ATOM 699 O O . ARG A 1 89 ? -15.177 -28.406 1.635 1.00 62.28 89 ARG A O 1
ATOM 706 N N . ARG A 1 90 ? -16.322 -27.909 -0.237 1.00 61.44 90 ARG A N 1
ATOM 707 C CA . ARG A 1 90 ? -17.582 -28.556 0.188 1.00 61.44 90 ARG A CA 1
ATOM 708 C C . ARG A 1 90 ? -17.438 -30.078 0.251 1.00 61.44 90 ARG A C 1
ATOM 710 O O . ARG A 1 90 ? -17.950 -30.699 1.179 1.00 61.44 90 ARG A O 1
ATOM 717 N N . ARG A 1 91 ? -16.709 -30.683 -0.695 1.00 64.62 91 ARG A N 1
ATOM 718 C CA . ARG A 1 91 ? -16.437 -32.131 -0.707 1.00 64.62 91 ARG A CA 1
ATOM 719 C C . ARG A 1 91 ? -15.552 -32.561 0.464 1.00 64.62 91 ARG A C 1
ATOM 721 O O . ARG A 1 91 ? -15.831 -33.591 1.070 1.00 64.62 91 ARG A O 1
ATOM 728 N N . ARG A 1 92 ? -14.536 -31.766 0.822 1.00 61.44 92 ARG A N 1
ATOM 729 C CA . ARG A 1 92 ? -13.693 -32.022 2.006 1.00 61.44 92 ARG A CA 1
ATOM 730 C C . ARG A 1 92 ? -14.460 -31.886 3.320 1.00 61.44 92 ARG A C 1
ATOM 732 O O . ARG A 1 92 ? -14.349 -32.772 4.158 1.00 61.44 92 ARG A O 1
ATOM 739 N N . ALA A 1 93 ? -15.286 -30.849 3.472 1.00 62.50 93 ALA A N 1
ATOM 740 C CA . ALA A 1 93 ? -16.128 -30.683 4.660 1.00 62.50 93 ALA A CA 1
ATOM 741 C C . ALA A 1 93 ? -17.102 -31.861 4.851 1.00 62.50 93 ALA A C 1
ATOM 743 O O . ALA A 1 93 ? -17.306 -32.320 5.967 1.00 62.50 93 ALA A O 1
ATOM 744 N N . LYS A 1 94 ? -17.638 -32.412 3.754 1.00 59.59 94 LYS A N 1
ATOM 745 C CA . LYS A 1 94 ? -18.545 -33.568 3.790 1.00 59.59 94 LYS A CA 1
ATOM 746 C C . LYS A 1 94 ? -17.849 -34.907 4.084 1.00 59.59 94 LYS A C 1
ATOM 748 O O . LYS A 1 94 ? -18.517 -35.849 4.481 1.00 59.59 94 LYS A O 1
ATOM 753 N N . ARG A 1 95 ? -16.526 -35.002 3.901 1.00 60.78 95 ARG A N 1
ATOM 754 C CA . ARG A 1 95 ? -15.722 -36.201 4.222 1.00 60.78 95 ARG A CA 1
ATOM 755 C C . ARG A 1 95 ? -15.092 -36.173 5.619 1.00 60.78 95 ARG A C 1
ATOM 757 O O . ARG A 1 95 ? -14.591 -37.199 6.052 1.00 60.78 95 ARG A O 1
ATOM 764 N N . GLY A 1 96 ? -15.085 -35.021 6.291 1.00 58.28 96 GLY A N 1
ATOM 765 C CA . GLY A 1 96 ? -14.535 -34.857 7.642 1.00 58.28 96 GLY A CA 1
ATOM 766 C C . GLY A 1 96 ? -15.561 -34.979 8.772 1.00 58.28 96 GLY A C 1
ATOM 767 O O . GLY A 1 96 ? -15.202 -34.730 9.916 1.00 58.28 96 GLY A O 1
ATOM 768 N N . SER A 1 97 ? -16.815 -35.325 8.463 1.00 55.50 97 SER A N 1
ATOM 769 C CA . SER A 1 97 ? -17.847 -35.610 9.464 1.00 55.50 97 SER A CA 1
ATOM 770 C C . SER A 1 97 ? -17.613 -37.016 10.011 1.00 55.50 97 SER A C 1
ATOM 772 O O . SER A 1 97 ? -18.135 -37.984 9.464 1.00 55.50 97 SER A O 1
ATOM 774 N N . TRP A 1 98 ? -16.754 -37.124 11.020 1.00 57.94 98 TRP A N 1
ATOM 775 C CA . TRP A 1 98 ? -16.699 -38.298 11.884 1.00 57.94 98 TRP A CA 1
ATOM 776 C C . TRP A 1 98 ? -17.662 -38.031 13.042 1.00 57.94 98 TRP A C 1
ATOM 778 O O . TRP A 1 98 ? -17.435 -37.088 13.803 1.00 57.94 98 TRP A O 1
ATOM 788 N N . ASP A 1 99 ? -18.760 -38.790 13.081 1.00 51.44 99 ASP A N 1
ATOM 789 C CA . ASP A 1 99 ? -19.490 -39.077 14.324 1.0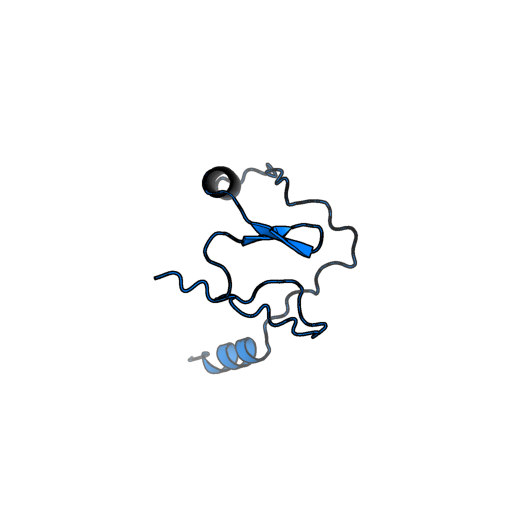0 51.44 99 ASP A CA 1
ATOM 790 C C . ASP A 1 99 ? -18.585 -39.859 15.293 1.00 51.44 99 ASP A C 1
ATOM 792 O O . ASP A 1 99 ? -17.742 -40.652 14.800 1.00 51.44 99 ASP A O 1
#

Sequence (99 aa):
MLSTSPSSMSTSTNMASTLPGYNDVSGAVIVDWNGLPHFLSPQEEEDRKIQLERAVRERMLGHSTRTDFTWERPYQGTGLPQYSPTQERRRRAKRGSWD

Organism: Aspergillus candidus (NCBI:txid41067)